Protein AF-I3NN27-F1 (afdb_monomer_lite)

Foldseek 3Di:
DDDDPPPVLVVLVVLLVVLVVVCVVCPDLVVQPPAADPDPPQAADPDPDRQTRSNVNVLSVVVNVCSVVVDDPPVCVVPDDDPDPPPPPPDSHDPPSVVSSVVSVVVVVVD

Structure (mmCIF, N/CA/C/O backbone):
data_AF-I3NN27-F1
#
_entry.id   AF-I3NN27-F1
#
loop_
_atom_site.group_PDB
_atom_site.id
_atom_site.type_symbol
_atom_site.label_atom_i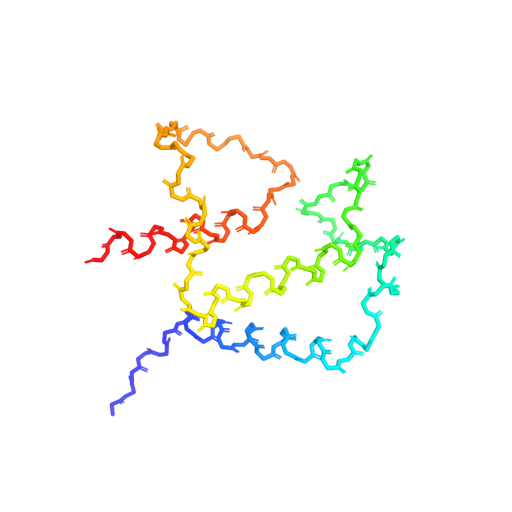d
_atom_site.label_alt_id
_atom_site.label_comp_id
_atom_site.label_asym_id
_atom_site.label_entity_id
_atom_site.label_seq_id
_atom_site.pdbx_PDB_ins_code
_atom_site.Cartn_x
_atom_site.Cartn_y
_atom_site.Cartn_z
_atom_site.occupancy
_atom_site.B_iso_or_equiv
_atom_site.auth_seq_id
_atom_site.auth_comp_id
_atom_site.auth_asym_id
_atom_site.auth_atom_id
_atom_site.pdbx_PDB_model_num
ATOM 1 N N . MET A 1 1 ? -33.319 -8.312 16.096 1.00 35.44 1 MET A N 1
ATOM 2 C CA . MET A 1 1 ? -33.023 -6.893 15.812 1.00 35.44 1 MET A CA 1
ATOM 3 C C . MET A 1 1 ? -31.839 -6.860 14.858 1.00 35.44 1 MET A C 1
ATOM 5 O O . MET A 1 1 ? -30.758 -7.265 15.255 1.00 35.44 1 MET A O 1
ATOM 9 N N . GLN A 1 2 ? -32.051 -6.539 13.579 1.00 47.50 2 GLN A N 1
ATOM 10 C CA . GLN A 1 2 ? -30.952 -6.433 12.612 1.00 47.50 2 GLN A CA 1
ATOM 11 C C . GLN A 1 2 ? -30.399 -5.011 12.709 1.00 47.50 2 GLN A C 1
ATOM 13 O O . GLN A 1 2 ? -31.090 -4.066 12.338 1.00 47.50 2 GLN A O 1
ATOM 18 N N . HIS A 1 3 ? -29.191 -4.846 13.248 1.00 47.12 3 HIS A N 1
ATOM 19 C CA . HIS A 1 3 ? -28.491 -3.571 13.136 1.00 47.12 3 HIS A CA 1
ATOM 20 C C . HIS A 1 3 ? -28.315 -3.254 11.641 1.00 47.12 3 HIS A C 1
ATOM 22 O O . HIS A 1 3 ? -27.899 -4.147 10.892 1.00 47.12 3 HIS A O 1
ATOM 28 N N . PRO A 1 4 ? -28.640 -2.035 11.169 1.00 51.69 4 PRO A N 1
ATOM 29 C CA . PRO A 1 4 ? -28.320 -1.642 9.806 1.00 51.69 4 PRO A CA 1
ATOM 30 C C . PRO A 1 4 ? -26.814 -1.815 9.631 1.00 51.69 4 PRO A C 1
ATOM 32 O O . PRO A 1 4 ? -26.021 -1.236 10.371 1.00 51.69 4 PRO A O 1
ATOM 35 N N . LYS A 1 5 ? -26.423 -2.689 8.700 1.00 62.19 5 LYS A N 1
ATOM 36 C CA . LYS A 1 5 ? -25.018 -2.961 8.396 1.00 62.19 5 LYS A CA 1
ATOM 37 C C . LYS A 1 5 ? -24.355 -1.625 8.074 1.00 62.19 5 LYS A C 1
ATOM 39 O O . LYS A 1 5 ? -24.688 -1.012 7.060 1.00 62.19 5 LYS A O 1
ATOM 44 N N . ASN A 1 6 ? -23.459 -1.166 8.948 1.00 79.25 6 ASN A N 1
ATOM 45 C CA . ASN A 1 6 ? -22.659 0.026 8.706 1.00 79.25 6 ASN A CA 1
ATOM 46 C C . ASN A 1 6 ? -21.910 -0.192 7.377 1.00 79.25 6 ASN A C 1
ATOM 48 O O . ASN A 1 6 ? -21.073 -1.093 7.260 1.00 79.25 6 ASN A O 1
ATOM 52 N N . ARG A 1 7 ? -22.302 0.565 6.342 1.00 85.44 7 ARG A N 1
ATOM 53 C CA . ARG A 1 7 ? -21.803 0.387 4.971 1.00 85.44 7 ARG A CA 1
ATOM 54 C C . ARG A 1 7 ? -20.307 0.655 4.893 1.00 85.44 7 ARG A C 1
ATOM 56 O O . ARG A 1 7 ? -19.611 -0.109 4.231 1.00 85.44 7 ARG A O 1
ATOM 63 N N . LEU A 1 8 ? -19.829 1.667 5.619 1.00 85.62 8 LEU A N 1
ATOM 64 C CA . LEU A 1 8 ? -18.410 1.990 5.717 1.00 85.62 8 LEU A CA 1
ATOM 65 C C . LEU A 1 8 ? -17.647 0.851 6.397 1.00 85.62 8 LEU A C 1
ATOM 67 O O . LEU A 1 8 ? -16.708 0.329 5.813 1.00 85.62 8 LEU A O 1
ATOM 71 N N . ALA A 1 9 ? -18.115 0.374 7.555 1.00 84.31 9 ALA A N 1
ATOM 72 C CA . ALA A 1 9 ? -17.473 -0.748 8.249 1.00 84.31 9 ALA A CA 1
ATOM 73 C C . ALA A 1 9 ? -17.426 -2.022 7.384 1.00 84.31 9 ALA A C 1
ATOM 75 O O . ALA A 1 9 ? -16.435 -2.746 7.369 1.00 84.31 9 ALA A O 1
ATOM 76 N N . THR A 1 10 ? -18.485 -2.277 6.608 1.00 89.75 10 THR A N 1
ATOM 77 C CA . THR A 1 10 ? -18.523 -3.402 5.661 1.00 89.75 10 THR A CA 1
ATOM 78 C C . THR A 1 10 ? -17.529 -3.210 4.512 1.00 89.75 10 THR A C 1
ATOM 80 O O . THR A 1 10 ? -16.905 -4.176 4.079 1.00 89.75 10 THR A O 1
ATOM 83 N N . ALA A 1 11 ? -17.385 -1.986 3.999 1.00 90.38 11 ALA A N 1
ATOM 84 C CA . ALA A 1 11 ? -16.419 -1.664 2.954 1.00 90.38 11 ALA A CA 1
ATOM 85 C C . ALA A 1 11 ? -14.976 -1.784 3.466 1.00 90.38 11 ALA A C 1
ATOM 87 O O . ALA A 1 11 ? -14.167 -2.429 2.807 1.00 90.38 11 ALA A O 1
ATOM 88 N N . MET A 1 12 ? -14.684 -1.272 4.666 1.00 89.69 12 MET A N 1
ATOM 89 C CA . MET A 1 12 ? -13.376 -1.391 5.321 1.00 89.69 12 MET A CA 1
ATOM 90 C C . MET A 1 12 ? -13.001 -2.856 5.565 1.00 89.69 12 MET A C 1
ATOM 92 O O . MET A 1 12 ? -11.905 -3.272 5.213 1.00 89.69 12 MET A O 1
ATOM 96 N N . ALA A 1 13 ? -13.933 -3.682 6.052 1.00 90.12 13 ALA A N 1
ATOM 97 C CA . ALA A 1 13 ? -13.681 -5.114 6.227 1.00 90.12 13 ALA A CA 1
ATOM 98 C C . ALA A 1 13 ? -13.355 -5.819 4.898 1.00 90.12 13 ALA A C 1
ATOM 100 O O . ALA A 1 13 ? -12.433 -6.630 4.825 1.00 90.12 13 ALA A O 1
ATOM 101 N N . LYS A 1 14 ? -14.088 -5.499 3.824 1.00 92.75 14 LYS A N 1
ATOM 102 C CA . LYS A 1 14 ? -13.793 -6.030 2.483 1.00 92.75 14 LYS A CA 1
ATOM 103 C C . LYS A 1 14 ? -12.438 -5.555 1.963 1.00 92.75 14 LYS A C 1
ATOM 105 O O . LYS A 1 14 ? -11.727 -6.348 1.356 1.00 92.75 14 LYS A O 1
ATOM 110 N N . TYR A 1 15 ? -12.095 -4.293 2.210 1.00 93.44 15 TYR A N 1
ATOM 111 C CA . TYR A 1 15 ? -10.807 -3.715 1.847 1.00 93.44 15 TYR A CA 1
ATOM 112 C C . TYR A 1 15 ? -9.650 -4.452 2.531 1.00 93.44 15 TYR A C 1
ATOM 114 O O . TYR A 1 15 ? -8.706 -4.861 1.857 1.00 93.44 15 TYR A O 1
ATOM 122 N N . THR A 1 16 ? -9.757 -4.713 3.837 1.00 92.88 16 THR A N 1
ATOM 123 C CA . THR A 1 16 ? -8.770 -5.499 4.591 1.00 92.88 16 THR A CA 1
ATOM 124 C C . THR A 1 16 ? -8.582 -6.893 3.999 1.00 92.88 16 THR A C 1
ATOM 126 O O . THR A 1 16 ? -7.454 -7.310 3.760 1.00 92.88 16 THR A O 1
ATOM 129 N N . VAL A 1 17 ? -9.671 -7.606 3.686 1.00 95.56 17 VAL A N 1
ATOM 130 C CA . VAL A 1 17 ? -9.564 -8.941 3.072 1.00 95.56 17 VAL A CA 1
ATOM 131 C C . VAL A 1 17 ? -8.912 -8.871 1.688 1.00 95.56 17 VAL A C 1
ATOM 133 O O . VAL A 1 17 ? -8.061 -9.696 1.367 1.00 95.56 17 VAL A O 1
ATOM 136 N N . ALA A 1 18 ? -9.281 -7.892 0.860 1.00 96.19 18 ALA A N 1
ATOM 137 C CA . ALA A 1 18 ? -8.721 -7.745 -0.482 1.00 96.19 18 ALA A CA 1
ATOM 138 C C . ALA A 1 18 ? -7.214 -7.439 -0.453 1.00 96.19 18 ALA A C 1
ATOM 140 O O . ALA A 1 18 ? -6.446 -8.056 -1.189 1.00 96.19 18 ALA A O 1
ATOM 141 N N . THR A 1 19 ? -6.785 -6.535 0.427 1.00 94.50 19 THR A N 1
ATOM 142 C CA . THR A 1 19 ? -5.370 -6.170 0.594 1.00 94.50 19 THR A CA 1
ATOM 143 C C . THR A 1 19 ? -4.551 -7.290 1.232 1.00 94.50 19 THR A C 1
ATOM 145 O O . THR A 1 19 ? -3.432 -7.551 0.799 1.00 94.50 19 THR A O 1
ATOM 148 N N . GLN A 1 20 ? -5.122 -8.042 2.175 1.00 94.25 20 GLN A N 1
ATOM 149 C CA . GLN A 1 20 ? -4.486 -9.246 2.710 1.00 94.25 20 GLN A CA 1
ATOM 150 C C . GLN A 1 20 ? -4.310 -10.331 1.634 1.00 94.25 20 GLN A C 1
ATOM 152 O O . GLN A 1 20 ? -3.244 -10.937 1.542 1.00 94.25 20 GLN A O 1
ATOM 157 N N . ASN A 1 21 ? -5.322 -10.558 0.790 1.00 96.31 21 ASN A N 1
ATOM 158 C CA . ASN A 1 21 ? -5.212 -11.490 -0.335 1.00 96.31 21 ASN A CA 1
ATOM 159 C C . ASN A 1 21 ? -4.137 -11.039 -1.332 1.00 96.31 21 ASN A C 1
ATOM 161 O O . ASN A 1 21 ? -3.363 -11.862 -1.813 1.00 96.31 21 ASN A O 1
ATOM 165 N N . MET A 1 22 ? -4.062 -9.736 -1.617 1.00 95.69 22 MET A N 1
ATOM 166 C CA . MET A 1 22 ? -3.012 -9.162 -2.459 1.00 95.69 22 MET A CA 1
ATOM 167 C C . MET A 1 22 ? -1.618 -9.482 -1.903 1.00 95.69 22 MET A C 1
ATOM 169 O O . MET A 1 22 ? -0.778 -9.973 -2.649 1.00 95.69 22 MET A O 1
ATOM 173 N N . GLU A 1 23 ? -1.375 -9.282 -0.605 1.00 93.56 23 GLU A N 1
ATOM 174 C CA . GLU A 1 23 ? -0.084 -9.597 0.033 1.00 93.56 23 GLU A CA 1
ATOM 175 C C . GLU A 1 23 ? 0.273 -11.091 -0.022 1.00 93.56 23 GLU A C 1
ATOM 177 O O . GLU A 1 23 ? 1.446 -11.439 -0.124 1.00 93.56 23 GLU A O 1
ATOM 182 N N . GLN A 1 24 ? -0.722 -11.982 0.022 1.00 95.06 24 GLN A N 1
ATOM 183 C CA . GLN A 1 24 ? -0.497 -13.426 -0.107 1.00 95.06 24 GLN A CA 1
ATOM 184 C C . GLN A 1 24 ? -0.168 -13.856 -1.541 1.00 95.06 24 GLN A C 1
ATOM 186 O O . GLN A 1 24 ? 0.546 -14.837 -1.739 1.00 95.06 24 GLN A O 1
ATOM 191 N N . VAL A 1 25 ? -0.705 -13.154 -2.539 1.00 96.50 25 VAL A N 1
ATOM 192 C CA . VAL A 1 25 ? -0.473 -13.456 -3.959 1.00 96.50 25 VAL A CA 1
ATOM 193 C C . VAL A 1 25 ? 0.826 -12.812 -4.454 1.00 96.50 25 VAL A C 1
ATOM 195 O O . VAL A 1 25 ? 1.580 -13.429 -5.209 1.00 96.50 25 VAL A O 1
ATOM 198 N N . VAL A 1 26 ? 1.125 -11.587 -4.014 1.00 95.62 26 VAL A N 1
ATOM 199 C CA . VAL A 1 26 ? 2.328 -10.835 -4.395 1.00 95.62 26 VAL A CA 1
ATOM 200 C C . VAL A 1 26 ? 3.507 -11.255 -3.513 1.00 95.62 26 VAL A C 1
ATOM 202 O O . VAL A 1 26 ? 3.899 -10.574 -2.569 1.00 95.62 26 VAL A O 1
ATOM 205 N N . MET A 1 27 ? 4.115 -12.389 -3.860 1.00 94.62 27 MET A N 1
ATOM 206 C CA . MET A 1 27 ? 5.260 -12.948 -3.124 1.00 94.62 27 MET A CA 1
ATOM 207 C C . MET A 1 27 ? 6.543 -12.113 -3.255 1.00 94.62 27 MET A C 1
ATOM 209 O O . MET A 1 27 ? 7.399 -12.143 -2.373 1.00 94.62 27 MET A O 1
ATOM 213 N N . PHE A 1 28 ? 6.684 -11.366 -4.353 1.00 96.38 28 PHE A N 1
ATOM 214 C CA . PHE A 1 28 ? 7.853 -10.533 -4.638 1.00 96.38 28 PHE A CA 1
ATOM 215 C C . PHE A 1 28 ? 7.405 -9.144 -5.110 1.00 96.38 28 PHE A C 1
ATOM 217 O O . PHE A 1 28 ? 7.336 -8.903 -6.315 1.00 96.38 28 PHE A O 1
ATOM 224 N N . PRO A 1 29 ? 7.111 -8.210 -4.184 1.00 94.00 29 PRO A N 1
ATOM 225 C CA . PRO A 1 29 ? 6.613 -6.877 -4.531 1.00 94.00 29 PRO A CA 1
ATOM 226 C C . PRO A 1 29 ? 7.539 -6.097 -5.467 1.00 94.00 29 PRO A C 1
ATOM 228 O O . PRO A 1 29 ? 7.072 -5.314 -6.281 1.00 94.00 29 PRO A O 1
ATOM 231 N N . SER A 1 30 ? 8.850 -6.352 -5.415 1.00 94.88 30 SER A N 1
ATOM 232 C CA . SER A 1 30 ? 9.829 -5.724 -6.309 1.00 94.88 30 SER A CA 1
ATOM 233 C C . SER A 1 30 ? 9.589 -6.007 -7.794 1.00 94.88 30 SER A C 1
ATOM 235 O O . SER A 1 30 ? 10.101 -5.263 -8.620 1.00 94.88 30 SER A O 1
ATOM 237 N N . LEU A 1 31 ? 8.839 -7.060 -8.139 1.00 95.19 31 LEU A N 1
ATOM 238 C CA . LEU A 1 31 ? 8.464 -7.367 -9.524 1.00 95.19 31 LEU A CA 1
ATOM 239 C C . LEU A 1 31 ? 7.388 -6.428 -10.082 1.00 95.19 31 LEU A C 1
ATOM 241 O O . LEU A 1 31 ? 7.112 -6.477 -11.273 1.00 95.19 31 LEU A O 1
ATOM 245 N N . LEU A 1 32 ? 6.764 -5.614 -9.229 1.00 93.38 32 LEU A N 1
ATOM 246 C CA . LEU A 1 32 ? 5.753 -4.636 -9.626 1.00 93.38 32 LEU A CA 1
ATOM 247 C C . LEU A 1 32 ? 6.364 -3.273 -9.991 1.00 93.38 32 LEU A C 1
ATOM 249 O O . LEU A 1 32 ? 5.636 -2.388 -10.432 1.00 93.38 32 LEU A O 1
ATOM 253 N N . ARG A 1 33 ? 7.678 -3.094 -9.794 1.00 92.25 33 ARG A N 1
ATOM 254 C CA . ARG A 1 33 ? 8.372 -1.863 -10.183 1.00 92.25 33 ARG A CA 1
ATOM 255 C C . ARG A 1 33 ? 8.378 -1.710 -11.692 1.00 92.25 33 ARG A C 1
ATOM 257 O O . ARG A 1 33 ? 8.485 -2.710 -12.401 1.00 92.25 33 ARG A O 1
ATOM 264 N N . ASP A 1 34 ? 8.271 -0.470 -12.153 1.00 88.31 34 ASP A N 1
ATOM 265 C CA . ASP A 1 34 ? 8.244 -0.117 -13.578 1.00 88.31 34 ASP A CA 1
ATOM 266 C C . 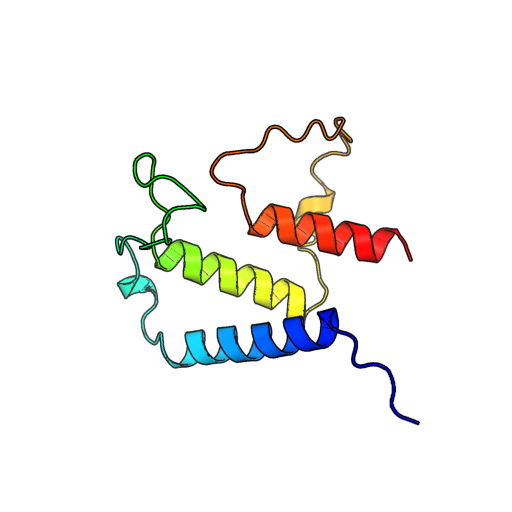ASP A 1 34 ? 7.085 -0.773 -14.369 1.00 88.31 34 ASP A C 1
ATOM 268 O O . ASP A 1 34 ? 7.071 -0.754 -15.603 1.00 88.31 34 ASP A O 1
ATOM 272 N N . VAL A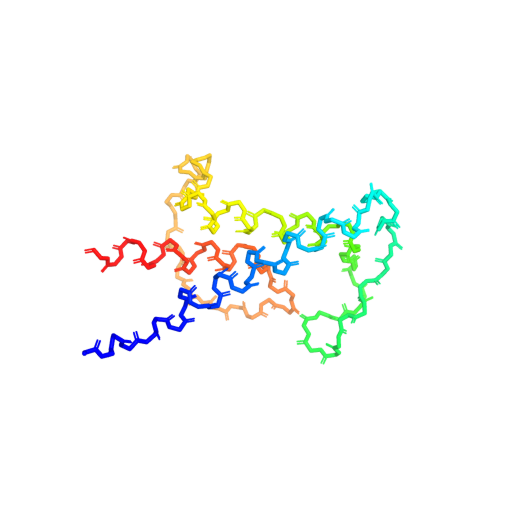 1 35 ? 6.097 -1.367 -13.682 1.00 87.81 35 VAL A N 1
ATOM 273 C CA . VAL A 1 35 ? 4.882 -1.905 -14.304 1.00 87.81 35 VAL A CA 1
ATOM 274 C C . VAL A 1 35 ? 3.861 -0.772 -14.397 1.00 87.81 35 VAL A C 1
ATOM 276 O O . VAL A 1 35 ? 3.427 -0.278 -13.352 1.00 87.81 35 VAL A O 1
ATOM 279 N N . PRO A 1 36 ? 3.451 -0.362 -15.610 1.00 83.44 36 PRO A N 1
ATOM 280 C CA . PRO A 1 36 ? 2.497 0.723 -15.770 1.00 83.44 36 PRO A CA 1
ATOM 281 C C . PRO A 1 36 ? 1.133 0.301 -15.231 1.00 83.44 36 PRO A C 1
ATOM 283 O O . PRO A 1 36 ? 0.650 -0.799 -15.516 1.00 83.44 36 PRO A O 1
ATOM 286 N N . VAL A 1 37 ? 0.488 1.182 -14.472 1.00 75.25 37 VAL A N 1
ATOM 287 C CA . VAL A 1 37 ? -0.881 0.937 -14.029 1.00 75.25 37 VAL A CA 1
ATOM 288 C C . VAL A 1 37 ? -1.845 1.368 -15.128 1.00 75.25 37 VAL A C 1
ATOM 290 O O . VAL A 1 37 ? -1.963 2.546 -15.462 1.00 75.25 37 VAL A O 1
ATOM 293 N N . GLU A 1 38 ? -2.554 0.395 -15.695 1.00 69.25 38 GLU A N 1
ATOM 294 C CA . GLU A 1 38 ? -3.624 0.624 -16.666 1.00 69.25 38 GLU A CA 1
ATOM 295 C C . GLU A 1 38 ? -4.882 1.143 -15.948 1.00 69.25 38 GLU A C 1
ATOM 297 O O . GLU A 1 38 ? -5.887 0.442 -15.811 1.00 69.25 38 GLU A O 1
ATOM 302 N N . TRP A 1 39 ? -4.839 2.372 -15.430 1.00 60.66 39 TRP A N 1
ATOM 303 C CA . TRP A 1 39 ? -6.045 3.014 -14.915 1.00 60.66 39 TRP A CA 1
ATOM 304 C C . TRP A 1 39 ? -7.004 3.250 -16.086 1.00 60.66 39 TRP A C 1
ATOM 306 O O . TRP A 1 39 ? -6.664 3.911 -17.069 1.00 60.66 39 TRP A O 1
ATOM 316 N N . GLN A 1 40 ? -8.217 2.693 -16.004 1.00 50.22 40 GLN A N 1
ATOM 317 C CA . GLN A 1 40 ? -9.273 2.982 -16.976 1.00 50.22 40 GLN A CA 1
ATOM 318 C C . GLN A 1 40 ? -9.455 4.504 -17.075 1.00 50.22 40 GLN A C 1
ATOM 320 O O . GLN A 1 40 ? -9.556 5.172 -16.046 1.00 50.22 40 GLN A O 1
ATOM 325 N N . GLN A 1 41 ? -9.462 5.027 -18.311 1.00 46.09 41 GLN A N 1
ATOM 326 C CA . GLN A 1 41 ? -9.598 6.452 -18.649 1.00 46.09 41 GLN A CA 1
ATOM 327 C C . GLN A 1 41 ? -10.557 7.169 -17.690 1.00 46.09 41 GLN A C 1
ATOM 329 O O . GLN A 1 41 ? -11.767 6.953 -17.751 1.00 46.09 41 GLN A O 1
ATOM 334 N N . GLY A 1 42 ? -10.018 8.008 -16.804 1.00 50.88 42 GLY A N 1
ATOM 335 C CA . GLY A 1 42 ? -10.838 8.817 -15.902 1.00 50.88 42 GLY A CA 1
ATOM 336 C C . GLY A 1 42 ? -10.225 9.182 -14.553 1.00 50.88 42 GLY A C 1
ATOM 337 O O . GLY A 1 42 ? -10.829 10.002 -13.871 1.00 50.88 42 GLY A O 1
ATOM 338 N N . ILE A 1 43 ? -9.081 8.605 -14.157 1.00 54.41 43 ILE A N 1
ATOM 339 C CA . ILE A 1 43 ? -8.459 8.913 -12.852 1.00 54.41 43 ILE A CA 1
ATOM 340 C C . ILE A 1 43 ? -7.146 9.690 -12.995 1.00 54.41 43 ILE A C 1
ATOM 342 O O . ILE A 1 43 ? -6.990 10.654 -12.264 1.00 54.41 43 ILE A O 1
ATOM 346 N N . CYS A 1 44 ? -6.261 9.344 -13.941 1.00 50.75 44 CYS A N 1
ATOM 347 C CA . CYS A 1 44 ? -5.059 10.126 -14.270 1.00 50.75 44 CYS A CA 1
ATOM 348 C C . CYS A 1 44 ? -4.670 9.869 -15.741 1.00 50.75 44 CYS A C 1
ATOM 350 O O . CYS A 1 44 ? -4.710 8.725 -16.202 1.00 50.75 44 CYS A O 1
ATOM 352 N N . SER A 1 45 ? -4.328 10.914 -16.500 1.00 46.72 45 SER A N 1
ATOM 353 C CA . SER A 1 45 ? -3.824 10.779 -17.876 1.00 46.72 45 SER A CA 1
ATOM 354 C C . SER A 1 45 ? -2.364 10.315 -17.855 1.00 46.72 45 SER A C 1
ATOM 356 O O . SER A 1 45 ? -1.562 10.825 -17.082 1.00 46.72 45 SER A O 1
ATOM 358 N N . ALA A 1 46 ? -2.020 9.346 -18.703 1.00 51.38 46 ALA A N 1
ATOM 359 C CA . ALA A 1 46 ? -0.776 8.568 -18.673 1.00 51.38 46 ALA A CA 1
ATOM 360 C C . ALA A 1 46 ? 0.520 9.314 -19.089 1.00 51.38 46 ALA A C 1
ATOM 362 O O . ALA A 1 46 ? 1.443 8.667 -19.578 1.00 51.38 46 ALA A O 1
ATOM 363 N N . ASP A 1 47 ? 0.595 10.641 -18.946 1.00 52.12 47 ASP A N 1
ATOM 364 C CA . ASP A 1 47 ? 1.672 11.455 -19.545 1.00 52.12 47 ASP A CA 1
ATOM 365 C C . ASP A 1 47 ? 2.674 12.057 -18.541 1.00 52.12 47 ASP A C 1
ATOM 367 O O . ASP A 1 47 ? 3.742 12.496 -18.952 1.00 52.12 47 ASP A O 1
ATOM 371 N N . ASP A 1 48 ? 2.410 12.020 -17.230 1.00 46.41 48 ASP A N 1
ATOM 372 C CA . ASP A 1 48 ? 3.341 12.566 -16.230 1.00 46.41 48 ASP A CA 1
ATOM 373 C C . ASP A 1 48 ? 3.561 11.564 -15.089 1.00 46.41 48 ASP A C 1
ATOM 375 O O . ASP A 1 48 ? 2.726 11.410 -14.203 1.00 46.41 48 ASP A O 1
ATOM 379 N N . GLY A 1 49 ? 4.655 10.798 -15.160 1.00 53.78 49 GLY A N 1
ATOM 380 C CA . GLY A 1 49 ? 5.133 9.965 -14.049 1.00 53.78 49 GLY A CA 1
ATOM 381 C C . GLY A 1 49 ? 4.135 8.927 -13.526 1.00 53.78 49 GLY A C 1
ATOM 382 O O . GLY A 1 49 ? 3.888 8.884 -12.326 1.00 53.78 49 GLY A O 1
ATOM 383 N N . ALA A 1 50 ? 3.554 8.110 -14.416 1.00 60.91 50 ALA A N 1
ATOM 384 C CA . ALA A 1 50 ? 2.588 7.072 -14.053 1.00 60.91 50 ALA A CA 1
ATOM 385 C C . ALA A 1 50 ? 3.097 6.234 -12.871 1.00 60.91 50 ALA A C 1
ATOM 387 O O . ALA A 1 50 ? 4.069 5.491 -13.022 1.00 60.91 50 ALA A O 1
ATOM 388 N N . GLN A 1 51 ? 2.423 6.378 -11.724 1.00 71.69 51 GLN A N 1
ATOM 389 C CA . GLN A 1 51 ? 2.670 5.596 -10.519 1.00 71.69 51 GLN A CA 1
ATOM 390 C C . GLN A 1 51 ? 2.829 4.127 -10.914 1.00 71.69 51 GLN A C 1
ATOM 392 O O . GLN A 1 51 ? 1.941 3.573 -11.575 1.00 71.69 51 GLN A O 1
ATOM 397 N N . ASP A 1 52 ? 3.955 3.511 -10.563 1.00 86.81 52 ASP A N 1
ATOM 398 C CA . ASP A 1 52 ? 4.153 2.106 -10.898 1.00 86.81 52 ASP A CA 1
ATOM 399 C C . ASP A 1 52 ? 3.278 1.214 -10.001 1.00 86.81 52 ASP A C 1
ATOM 401 O O . ASP A 1 52 ? 2.772 1.608 -8.942 1.00 86.81 52 ASP A O 1
ATOM 405 N N . LEU A 1 53 ? 3.051 -0.026 -10.428 1.00 90.44 53 LEU A N 1
ATOM 406 C CA . LEU A 1 53 ? 2.196 -0.941 -9.675 1.00 90.44 53 LEU A CA 1
ATOM 407 C C . LEU A 1 53 ? 2.755 -1.241 -8.269 1.00 90.44 53 LEU A C 1
ATOM 409 O O . LEU A 1 53 ? 1.994 -1.613 -7.371 1.00 90.44 53 LEU A O 1
ATOM 413 N N . TYR A 1 54 ? 4.064 -1.070 -8.053 1.00 92.94 54 TYR A N 1
ATOM 414 C CA . TYR A 1 54 ? 4.688 -1.194 -6.739 1.00 92.94 54 TYR A CA 1
ATOM 415 C C . TYR A 1 54 ? 4.301 -0.034 -5.811 1.00 92.94 54 TYR A C 1
ATOM 417 O O . TYR A 1 54 ? 3.963 -0.270 -4.650 1.00 92.94 54 TYR A O 1
ATOM 425 N N . GLU A 1 55 ? 4.291 1.197 -6.302 1.00 90.50 55 GLU A N 1
ATOM 426 C CA . GLU A 1 55 ? 3.846 2.376 -5.565 1.00 90.50 55 GLU A CA 1
ATOM 427 C C . GLU A 1 55 ? 2.356 2.279 -5.212 1.00 90.50 55 GLU A C 1
ATOM 429 O O . GLU A 1 55 ? 1.991 2.476 -4.049 1.00 90.50 55 GLU A O 1
ATOM 434 N N . SER A 1 56 ? 1.498 1.850 -6.148 1.00 89.62 56 SER A N 1
ATOM 435 C CA . SER A 1 56 ? 0.084 1.586 -5.840 1.00 89.62 56 SER A CA 1
ATOM 436 C C . SER A 1 56 ? -0.086 0.462 -4.807 1.00 89.62 56 SER A C 1
ATOM 438 O O . SER A 1 56 ? -0.917 0.564 -3.901 1.00 89.62 56 SER A O 1
ATOM 440 N N . TYR A 1 57 ? 0.716 -0.606 -4.890 1.00 92.81 57 TYR A N 1
ATOM 441 C CA . TYR A 1 57 ? 0.735 -1.681 -3.891 1.00 92.81 57 TYR A CA 1
ATOM 442 C C . TYR A 1 57 ? 1.104 -1.154 -2.497 1.00 92.81 57 TYR A C 1
ATOM 444 O O . TYR A 1 57 ? 0.459 -1.507 -1.506 1.00 92.81 57 TYR A O 1
ATOM 452 N N . MET A 1 58 ? 2.112 -0.284 -2.408 1.00 92.69 58 MET A N 1
ATOM 453 C CA . MET A 1 58 ? 2.537 0.331 -1.150 1.00 92.69 58 MET A CA 1
ATOM 454 C C . MET A 1 58 ? 1.467 1.261 -0.568 1.00 92.69 58 MET A C 1
ATOM 456 O O . MET A 1 58 ? 1.184 1.166 0.628 1.00 92.69 58 MET A O 1
ATOM 460 N N . MET A 1 59 ? 0.813 2.071 -1.402 1.00 91.38 59 MET A N 1
ATOM 461 C CA . MET A 1 59 ? -0.308 2.928 -1.001 1.00 91.38 59 MET A CA 1
ATOM 462 C C . MET A 1 59 ? -1.456 2.107 -0.392 1.00 91.38 59 MET A C 1
ATOM 464 O O . MET A 1 59 ? -1.931 2.390 0.710 1.00 91.38 59 MET A O 1
ATOM 468 N N . LEU A 1 60 ? -1.867 1.023 -1.061 1.00 92.62 60 LEU A N 1
ATOM 469 C CA . LEU A 1 60 ? -2.927 0.142 -0.559 1.00 92.62 60 LEU A CA 1
ATOM 470 C C . LEU A 1 60 ? -2.568 -0.469 0.807 1.00 92.62 60 LEU A C 1
ATOM 472 O O . LEU A 1 60 ? -3.419 -0.588 1.698 1.00 92.62 60 LEU A O 1
ATOM 476 N N . LYS A 1 61 ? -1.297 -0.826 1.007 1.00 92.62 61 LYS A N 1
ATOM 477 C CA . LYS A 1 61 ? -0.808 -1.316 2.301 1.00 92.62 61 LYS A CA 1
ATOM 478 C C . LYS A 1 61 ? -0.813 -0.240 3.382 1.00 92.62 61 LYS A C 1
ATOM 480 O O . LYS A 1 61 ? -1.194 -0.543 4.512 1.00 92.62 61 LYS A O 1
ATOM 485 N N . SER A 1 62 ? -0.431 0.990 3.046 1.00 90.50 62 SER A N 1
ATOM 486 C CA . SER A 1 62 ? -0.474 2.122 3.977 1.00 90.50 62 SER A CA 1
ATOM 487 C C . SER A 1 62 ? -1.904 2.374 4.468 1.00 90.50 62 SER A C 1
ATOM 489 O O . SER A 1 62 ? -2.176 2.342 5.669 1.00 90.50 62 SER A O 1
ATOM 491 N N . ILE A 1 63 ? -2.864 2.450 3.541 1.00 88.94 63 ILE A N 1
ATOM 492 C CA . ILE A 1 63 ? -4.290 2.607 3.865 1.00 88.94 63 ILE A CA 1
ATOM 493 C C . ILE A 1 63 ? -4.792 1.446 4.736 1.00 88.94 63 ILE A C 1
ATOM 495 O O . ILE A 1 63 ? -5.524 1.670 5.702 1.00 88.94 63 ILE A O 1
ATOM 499 N N . ARG A 1 64 ? -4.390 0.198 4.445 1.00 90.25 64 ARG A N 1
ATOM 500 C CA . ARG A 1 64 ? -4.765 -0.976 5.258 1.00 90.25 64 ARG A CA 1
ATOM 501 C C . ARG A 1 64 ? -4.270 -0.831 6.695 1.00 90.25 64 ARG A C 1
ATOM 503 O O . ARG A 1 64 ? -5.036 -1.105 7.616 1.00 90.25 64 ARG A O 1
ATOM 510 N N . MET A 1 65 ? -3.038 -0.364 6.887 1.00 86.12 65 MET A N 1
ATOM 511 C CA . MET A 1 65 ? -2.486 -0.114 8.218 1.00 86.12 65 MET A CA 1
ATOM 512 C C . MET A 1 65 ? -3.349 0.892 8.993 1.00 86.12 65 MET A C 1
ATOM 514 O O . MET A 1 65 ? -3.693 0.637 10.148 1.00 86.12 65 MET A O 1
ATOM 518 N N . THR A 1 66 ? -3.783 1.986 8.357 1.00 83.88 66 THR A N 1
ATOM 519 C CA . THR A 1 66 ? -4.695 2.967 8.973 1.00 83.88 66 THR A CA 1
ATOM 520 C C . THR A 1 66 ? -6.074 2.368 9.284 1.00 83.88 66 THR A C 1
ATOM 522 O O . THR A 1 66 ? -6.629 2.631 10.348 1.00 83.88 66 THR A O 1
ATOM 525 N N . VAL A 1 67 ? -6.627 1.535 8.392 1.00 82.81 67 VAL A N 1
ATOM 526 C CA . VAL A 1 67 ? -7.908 0.825 8.595 1.00 82.81 67 VAL A CA 1
ATOM 527 C C . VAL A 1 67 ? -7.851 -0.119 9.802 1.00 82.81 67 VAL A C 1
ATOM 529 O O . VAL A 1 67 ? -8.788 -0.146 10.596 1.00 82.81 67 VAL A O 1
ATOM 532 N N . GLU A 1 68 ? -6.782 -0.908 9.931 1.00 80.12 68 GLU A N 1
ATOM 533 C CA . GLU A 1 68 ? -6.657 -1.946 10.965 1.00 80.12 68 GLU A CA 1
ATOM 534 C C . GLU A 1 68 ? -6.320 -1.378 12.340 1.00 80.12 68 GLU A C 1
ATOM 536 O O . GLU A 1 68 ? -6.850 -1.836 13.352 1.00 80.12 68 GLU A O 1
ATOM 541 N N . THR A 1 69 ? -5.432 -0.387 12.385 1.00 72.62 69 THR A N 1
ATOM 542 C CA . THR A 1 69 ? -4.980 0.193 13.652 1.00 72.62 69 THR A CA 1
ATOM 543 C C . THR A 1 69 ? -5.894 1.307 14.149 1.00 72.62 69 THR A C 1
ATOM 545 O O . THR A 1 69 ? -5.831 1.661 15.324 1.00 72.62 69 THR A O 1
ATOM 548 N N . GLY A 1 70 ? -6.708 1.900 13.265 1.00 66.06 70 GLY A N 1
ATOM 549 C CA . GLY A 1 70 ? -7.398 3.163 13.540 1.00 66.06 70 GLY A CA 1
ATOM 550 C C . GLY A 1 70 ? -6.435 4.322 13.831 1.00 66.06 70 GLY A C 1
ATOM 551 O O . GLY A 1 70 ? -6.878 5.412 14.186 1.00 66.06 70 GLY A O 1
ATOM 552 N N . ALA A 1 71 ? -5.124 4.091 13.707 1.00 58.56 71 ALA A N 1
ATOM 553 C CA . ALA A 1 71 ? -4.085 5.053 13.987 1.00 58.56 71 ALA A CA 1
ATOM 554 C C . ALA A 1 71 ? -3.767 5.784 12.687 1.00 58.56 71 ALA A C 1
ATOM 556 O O . ALA A 1 71 ? -3.218 5.230 11.733 1.00 58.56 71 ALA A O 1
ATOM 557 N N . ILE A 1 72 ? -4.133 7.057 12.657 1.00 58.03 72 ILE A N 1
ATOM 558 C CA . ILE A 1 72 ? -3.510 8.010 11.750 1.00 58.03 72 ILE A CA 1
ATOM 559 C C . ILE A 1 72 ? -2.038 8.098 12.186 1.00 58.03 72 ILE A C 1
ATOM 561 O O . ILE A 1 72 ? -1.804 8.254 13.391 1.00 58.03 72 ILE A O 1
ATOM 565 N N . PRO A 1 73 ? -1.053 7.956 11.277 1.00 53.91 73 PRO A N 1
ATOM 566 C CA . PRO A 1 73 ? 0.355 8.099 11.621 1.00 53.91 73 PRO A CA 1
ATOM 567 C C . PRO A 1 73 ? 0.557 9.388 12.408 1.00 53.91 73 PRO A C 1
ATOM 569 O O . PRO A 1 73 ? 0.229 10.476 11.935 1.00 53.91 73 PRO A O 1
ATOM 572 N N . LEU A 1 74 ? 1.025 9.242 13.648 1.00 47.97 74 LEU A N 1
ATOM 573 C CA . LEU A 1 74 ? 1.118 10.357 14.579 1.00 47.97 74 LEU A CA 1
ATOM 574 C C . LEU A 1 74 ? 2.025 11.445 14.010 1.00 47.97 74 LEU A C 1
ATOM 576 O O . LEU A 1 74 ? 1.697 12.591 14.227 1.00 47.97 74 LEU A O 1
ATOM 580 N N . ASP A 1 75 ? 3.050 11.114 13.216 1.00 46.28 75 ASP A N 1
ATOM 581 C CA . ASP A 1 75 ? 4.050 12.039 12.647 1.00 46.28 75 ASP A CA 1
ATOM 582 C C . ASP A 1 75 ? 3.488 13.234 11.850 1.00 46.28 75 ASP A C 1
ATOM 584 O O . ASP A 1 75 ? 4.181 14.237 11.685 1.00 46.28 75 ASP A O 1
ATOM 588 N N . ASP A 1 76 ? 2.220 13.192 11.444 1.00 49.03 76 ASP A N 1
ATOM 589 C CA . ASP A 1 76 ? 1.539 14.282 10.737 1.00 49.03 76 ASP A CA 1
ATOM 590 C C . ASP A 1 76 ? 1.049 15.414 11.670 1.00 49.03 76 ASP A C 1
ATOM 592 O O . ASP A 1 76 ? 0.703 16.506 11.225 1.00 49.03 76 ASP A O 1
ATOM 596 N N . TRP A 1 77 ? 1.031 15.193 12.991 1.00 46.25 77 TRP A N 1
ATOM 597 C CA . TRP A 1 77 ? 0.553 16.179 13.975 1.00 46.25 77 TRP A CA 1
ATOM 598 C C . TRP A 1 77 ? 1.489 17.379 14.179 1.00 46.25 77 TRP A C 1
ATOM 600 O O . TRP A 1 77 ? 1.075 18.400 14.729 1.00 46.25 77 TRP A O 1
ATOM 610 N N . ALA A 1 78 ? 2.755 17.262 13.770 1.00 41.31 78 ALA A N 1
ATOM 611 C CA . ALA A 1 78 ? 3.763 18.300 13.979 1.00 41.31 78 ALA A CA 1
ATOM 612 C C . ALA A 1 78 ? 3.892 19.266 12.786 1.00 41.31 78 ALA A C 1
ATOM 614 O O . ALA A 1 78 ? 4.571 20.290 12.897 1.00 41.31 78 ALA A O 1
ATOM 615 N N . ALA A 1 79 ? 3.231 18.986 11.658 1.00 45.81 79 ALA A N 1
ATOM 616 C CA . ALA A 1 79 ? 3.306 19.799 10.451 1.00 45.81 79 ALA A CA 1
ATOM 617 C C . ALA A 1 79 ? 1.996 20.568 10.208 1.00 45.81 79 ALA A C 1
ATOM 619 O O . ALA A 1 79 ? 1.187 20.219 9.362 1.00 45.81 79 ALA A O 1
ATOM 620 N N . LYS A 1 80 ? 1.866 21.679 10.942 1.00 42.31 80 LYS A N 1
ATOM 621 C CA . LYS A 1 80 ? 1.042 22.863 10.638 1.00 42.31 80 LYS A CA 1
ATOM 622 C C . LYS A 1 80 ? -0.473 22.672 10.458 1.00 42.31 80 LYS A C 1
ATOM 624 O O . LYS A 1 80 ? -0.985 22.383 9.384 1.00 42.31 80 LYS A O 1
ATOM 629 N N . GLU A 1 81 ? -1.175 23.129 11.491 1.00 48.41 81 GLU A N 1
ATOM 630 C CA . GLU A 1 81 ? -2.330 24.023 11.363 1.00 48.41 81 GLU A CA 1
ATOM 631 C C . GLU A 1 81 ? -2.096 25.087 10.270 1.00 48.41 81 GLU A C 1
ATOM 633 O O . GLU A 1 81 ? -1.451 26.113 10.492 1.00 48.41 81 GLU A O 1
ATOM 638 N N . GLU A 1 82 ? -2.628 24.853 9.078 1.00 40.56 82 GLU A N 1
ATOM 639 C CA . GLU A 1 82 ? -3.099 25.922 8.205 1.00 40.56 82 GLU A CA 1
ATOM 640 C C . GLU A 1 82 ? -4.348 25.393 7.499 1.00 40.56 82 GLU A C 1
ATOM 642 O O . GLU A 1 82 ? -4.273 24.738 6.461 1.00 40.56 82 GLU A O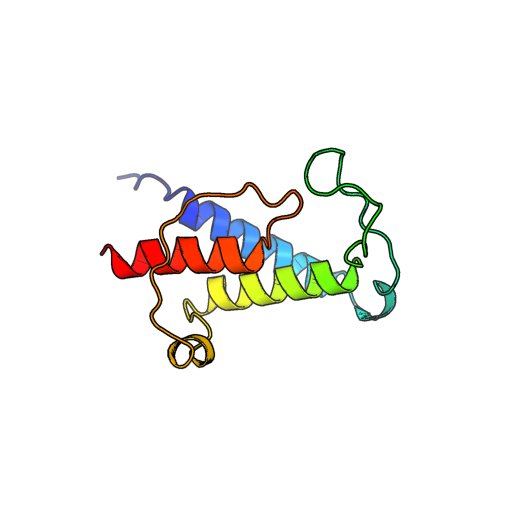 1
ATOM 647 N N . ILE A 1 83 ? -5.514 25.634 8.106 1.00 47.19 83 ILE A N 1
ATOM 648 C CA . ILE A 1 83 ? -6.809 25.482 7.440 1.00 47.19 83 ILE A CA 1
ATOM 649 C C . ILE A 1 83 ? -6.829 26.520 6.314 1.00 47.19 83 ILE A C 1
ATOM 651 O O . ILE A 1 83 ? -7.283 27.648 6.492 1.00 47.19 83 ILE A O 1
ATOM 655 N N . LYS A 1 84 ? -6.258 26.165 5.162 1.00 40.38 84 LYS A N 1
ATOM 656 C CA . LYS A 1 84 ? -6.488 26.889 3.920 1.00 40.38 84 LYS A CA 1
ATOM 657 C C . LYS A 1 84 ? -7.842 26.462 3.396 1.00 40.38 84 LYS A C 1
ATOM 659 O O . LYS A 1 84 ? -8.120 25.272 3.266 1.00 40.38 84 LYS A O 1
ATOM 664 N N . ASP A 1 85 ? -8.668 27.470 3.138 1.00 38.75 85 ASP A N 1
ATOM 665 C CA . ASP A 1 85 ? -9.939 27.377 2.441 1.00 38.75 85 ASP A CA 1
ATOM 666 C C . ASP A 1 85 ? -9.901 26.282 1.373 1.00 38.75 85 ASP A C 1
ATOM 668 O O . ASP A 1 85 ? -9.104 26.344 0.435 1.00 38.75 85 ASP A O 1
ATOM 672 N N . ILE A 1 86 ? -10.780 25.289 1.521 1.00 50.09 86 ILE A N 1
ATOM 673 C CA . ILE A 1 86 ? -11.020 24.231 0.539 1.00 50.09 86 ILE A CA 1
ATOM 674 C C . ILE A 1 86 ? -11.682 24.888 -0.682 1.00 50.09 86 ILE A C 1
ATOM 676 O O . ILE A 1 86 ? -12.886 24.800 -0.907 1.00 50.09 86 ILE A O 1
ATOM 680 N N . LYS A 1 87 ? -10.890 25.604 -1.479 1.00 41.22 87 LYS A N 1
ATOM 681 C CA . LYS A 1 87 ? -11.119 25.705 -2.912 1.00 41.22 87 LYS A CA 1
ATOM 682 C C . LYS A 1 87 ? -10.544 24.429 -3.490 1.00 41.22 87 LYS A C 1
ATOM 684 O O . LYS A 1 87 ? -9.337 24.301 -3.643 1.00 41.22 87 LYS A O 1
ATOM 689 N N . THR A 1 88 ? -11.423 23.469 -3.742 1.00 45.16 88 THR A N 1
ATOM 690 C CA . THR A 1 88 ? -11.112 22.249 -4.480 1.00 45.16 88 THR A CA 1
ATOM 691 C C . THR A 1 88 ? -10.731 22.647 -5.908 1.00 45.16 88 THR A C 1
ATOM 693 O O . THR A 1 88 ? -11.575 22.696 -6.800 1.00 45.16 88 THR A O 1
ATOM 696 N N . GLU A 1 89 ? -9.468 23.009 -6.119 1.00 44.72 89 GLU A N 1
ATOM 697 C CA . GLU A 1 89 ? -8.836 22.799 -7.414 1.00 44.72 89 GLU A CA 1
ATOM 698 C C . GLU A 1 89 ? -8.859 21.283 -7.613 1.00 44.72 89 GLU A C 1
ATOM 700 O O . GLU A 1 89 ? -8.329 20.529 -6.799 1.00 44.72 89 GLU A O 1
ATOM 705 N N . ILE A 1 90 ? -9.631 20.830 -8.599 1.00 47.22 90 ILE A N 1
ATOM 706 C CA . ILE A 1 90 ? -9.720 19.416 -8.948 1.00 47.22 90 ILE A CA 1
ATOM 707 C C . ILE A 1 90 ? -8.359 19.066 -9.540 1.00 47.22 90 ILE A C 1
ATOM 709 O O . ILE A 1 90 ? -8.104 19.337 -10.710 1.00 47.22 90 ILE A O 1
ATOM 713 N N . GLU A 1 91 ? -7.465 18.553 -8.702 1.00 52.59 91 GLU A N 1
ATOM 714 C CA . GLU A 1 91 ? -6.226 17.937 -9.149 1.00 52.59 91 GLU A CA 1
ATOM 715 C C . GLU A 1 91 ? -6.605 16.798 -10.103 1.00 52.59 91 GLU A C 1
ATOM 717 O O . GLU A 1 91 ? -7.426 15.944 -9.762 1.00 52.59 91 GLU A O 1
ATOM 722 N N . GLU A 1 92 ? -6.067 16.811 -11.326 1.00 55.94 92 GLU A N 1
ATOM 723 C CA . GLU A 1 92 ? -6.393 15.812 -12.358 1.00 55.94 92 GLU A CA 1
ATOM 724 C C . GLU A 1 92 ? -5.882 14.402 -12.000 1.00 55.94 92 GLU A C 1
ATOM 726 O O . GLU A 1 92 ? -6.190 13.448 -12.708 1.00 55.94 92 GLU A O 1
ATOM 731 N N . CYS A 1 93 ? -5.135 14.272 -10.897 1.00 54.81 93 CYS A N 1
ATOM 732 C CA . CYS A 1 93 ? -4.676 13.021 -10.307 1.00 54.81 93 CYS A CA 1
ATOM 733 C C . CYS A 1 93 ? -4.572 13.183 -8.774 1.00 54.81 93 CYS A C 1
ATOM 735 O O . CYS A 1 93 ? -3.485 13.427 -8.255 1.00 54.81 93 CYS A O 1
ATOM 737 N N . PRO A 1 94 ? -5.696 13.139 -8.035 1.00 64.69 94 PRO A N 1
ATOM 738 C CA . PRO A 1 94 ? -5.681 13.416 -6.604 1.00 64.69 94 PRO A CA 1
ATOM 739 C C . PRO A 1 94 ? -4.926 12.318 -5.847 1.00 64.69 94 PRO A C 1
ATOM 741 O O . PRO A 1 94 ? -5.145 11.129 -6.096 1.00 64.69 94 PRO A O 1
ATOM 744 N N . ASP A 1 95 ? -4.107 12.707 -4.867 1.00 80.62 95 ASP A N 1
ATOM 745 C CA . ASP A 1 95 ? -3.510 11.766 -3.915 1.00 80.62 95 ASP A CA 1
ATOM 746 C C . ASP A 1 95 ? -4.618 11.063 -3.107 1.00 80.62 95 ASP A C 1
ATOM 748 O O . ASP A 1 95 ? -5.202 11.600 -2.155 1.00 80.62 95 ASP A O 1
ATOM 752 N N . LEU A 1 96 ? -4.933 9.832 -3.518 1.00 82.62 96 LEU A N 1
ATOM 753 C CA . LEU A 1 96 ? -5.986 9.012 -2.928 1.00 82.62 96 LEU A CA 1
ATOM 754 C C . LEU A 1 96 ? -5.697 8.666 -1.463 1.00 82.62 96 LEU A C 1
ATOM 756 O O . LEU A 1 96 ? -6.641 8.497 -0.683 1.00 82.62 96 LEU A O 1
ATOM 760 N N . GLU A 1 97 ? -4.424 8.576 -1.074 1.00 82.31 97 GLU A N 1
ATOM 761 C CA . GLU A 1 97 ? -4.028 8.303 0.302 1.00 82.31 97 GLU A CA 1
ATOM 762 C C . GLU A 1 97 ? -4.303 9.517 1.190 1.00 82.31 97 GLU A C 1
ATOM 764 O O . GLU A 1 97 ? -5.014 9.391 2.193 1.00 82.31 97 GLU A O 1
ATOM 769 N N . ALA A 1 98 ? -3.840 10.706 0.794 1.00 83.44 98 ALA A N 1
ATOM 770 C CA . ALA A 1 98 ? -4.124 11.945 1.519 1.00 83.44 98 ALA A CA 1
ATOM 771 C C . ALA A 1 98 ? -5.630 12.240 1.590 1.00 83.44 98 ALA A C 1
ATOM 773 O O . ALA A 1 98 ? -6.160 12.642 2.638 1.00 83.44 98 ALA A O 1
ATOM 774 N N . MET A 1 99 ? -6.362 11.984 0.502 1.00 84.88 99 MET A N 1
ATOM 775 C CA . MET A 1 99 ? -7.815 12.114 0.486 1.00 84.88 99 MET A CA 1
ATOM 776 C C . MET A 1 99 ? -8.461 11.141 1.482 1.00 84.88 99 MET A C 1
ATOM 778 O O . MET A 1 99 ? -9.293 11.556 2.287 1.00 84.88 99 MET A O 1
ATOM 782 N N . TYR A 1 100 ? -8.071 9.867 1.502 1.00 84.31 100 TYR A N 1
ATOM 783 C CA . TYR A 1 100 ? -8.598 8.912 2.479 1.00 84.31 100 TYR A CA 1
ATOM 784 C C . TYR A 1 100 ? -8.316 9.357 3.922 1.00 84.31 100 TYR A C 1
ATOM 786 O O . TYR A 1 100 ? -9.223 9.378 4.762 1.00 84.31 100 TYR A O 1
ATOM 794 N N . GLN A 1 101 ? -7.078 9.765 4.206 1.00 84.62 101 GLN A N 1
ATOM 795 C CA . GLN A 1 101 ? -6.672 10.196 5.539 1.00 84.62 101 GLN A CA 1
ATOM 796 C C . GLN A 1 101 ? -7.453 11.428 6.011 1.00 84.62 101 GLN A C 1
ATOM 798 O O . GLN A 1 101 ? -7.937 11.440 7.142 1.00 84.62 101 GLN A O 1
ATOM 803 N N . SER A 1 102 ? -7.621 12.446 5.161 1.00 84.19 102 SER A N 1
ATOM 804 C CA . SER A 1 102 ? -8.397 13.650 5.500 1.00 84.19 102 SER A CA 1
ATOM 805 C C . SER A 1 102 ? -9.865 13.332 5.802 1.00 84.19 102 SER A C 1
ATOM 807 O O . SER A 1 102 ? -10.408 13.823 6.795 1.00 84.19 102 SER A O 1
ATOM 809 N N . HIS A 1 103 ? -10.496 12.448 5.024 1.00 86.69 103 HIS A N 1
ATOM 810 C CA . HIS A 1 103 ? -11.885 12.044 5.254 1.00 86.69 103 HIS A CA 1
ATOM 811 C C . HIS A 1 103 ? -12.057 11.271 6.570 1.00 86.69 103 HIS A C 1
ATOM 813 O O . HIS A 1 103 ? -12.993 11.540 7.325 1.00 86.69 103 HIS A O 1
ATOM 819 N N . ILE A 1 104 ? -11.151 10.339 6.884 1.00 82.81 104 ILE A N 1
ATOM 820 C CA . ILE A 1 104 ? -11.197 9.595 8.151 1.00 82.81 104 ILE A CA 1
ATOM 821 C C . ILE A 1 104 ? -10.903 10.510 9.345 1.00 82.81 104 ILE A C 1
ATOM 823 O O . ILE A 1 104 ? -11.621 10.437 10.343 1.00 82.81 104 ILE A O 1
ATOM 827 N N . LYS A 1 105 ? -9.916 11.413 9.236 1.00 81.81 105 LYS A N 1
ATOM 828 C CA . LYS A 1 105 ? -9.633 12.452 10.245 1.00 81.81 105 LYS A CA 1
ATOM 829 C C . LYS A 1 105 ? -10.899 13.265 10.551 1.00 81.81 105 LYS A C 1
ATOM 831 O O . LYS A 1 105 ? -11.261 13.414 11.715 1.00 81.81 105 LYS A O 1
ATOM 836 N N . GLY A 1 106 ? -11.615 13.717 9.518 1.00 81.50 106 GLY A N 1
ATOM 837 C CA . GLY A 1 106 ? -12.876 14.451 9.670 1.00 81.50 106 GLY A CA 1
ATOM 838 C C . GLY A 1 106 ? -13.966 13.655 10.396 1.00 81.50 106 GLY A C 1
ATOM 839 O O . GLY A 1 106 ? -14.647 14.199 11.260 1.00 81.50 106 GLY A O 1
ATOM 840 N N . LEU A 1 107 ? -14.101 12.354 10.118 1.00 79.88 107 LEU A N 1
ATOM 841 C CA . LEU A 1 107 ? -15.063 11.499 10.824 1.00 79.88 107 LEU A CA 1
ATOM 842 C C . LEU A 1 107 ? -14.749 11.351 12.319 1.00 79.88 107 LEU A C 1
ATOM 844 O O . LEU A 1 107 ? -15.681 11.303 13.114 1.00 79.88 107 LEU A O 1
ATOM 848 N N . VAL A 1 108 ? -13.469 11.281 12.695 1.00 73.38 108 VAL A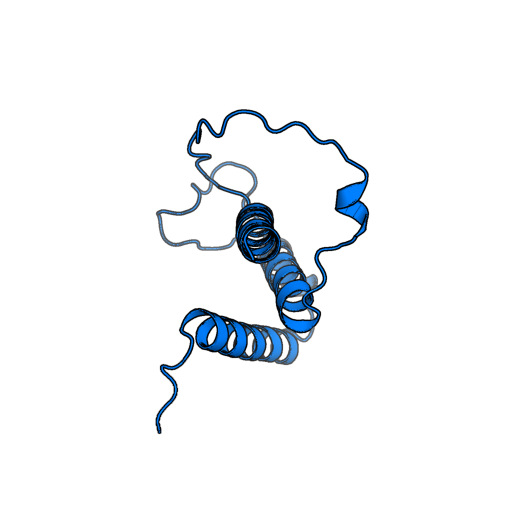 N 1
ATOM 849 C CA . VAL A 1 108 ? -13.040 11.145 14.099 1.00 73.38 108 VAL A CA 1
ATOM 850 C C . VAL A 1 108 ? -13.159 12.466 14.864 1.00 73.38 108 VAL A C 1
ATOM 852 O O . VAL A 1 108 ? -13.489 12.461 16.043 1.00 73.38 108 VAL A O 1
ATOM 855 N N . LEU A 1 109 ? -12.906 13.603 14.209 1.00 73.31 109 LEU A N 1
ATOM 856 C CA . LEU A 1 109 ? -12.965 14.927 14.840 1.00 73.31 109 LEU A CA 1
ATOM 857 C C . LEU A 1 109 ? -14.394 15.481 14.984 1.00 73.31 109 LEU A C 1
ATOM 859 O O . LEU A 1 109 ? -14.611 16.405 15.763 1.00 73.31 109 LEU A O 1
ATOM 863 N N . CYS A 1 110 ? -15.367 14.946 14.239 1.00 55.38 110 CYS A N 1
ATOM 864 C CA . CYS A 1 110 ? -16.768 15.379 14.296 1.00 55.38 110 CYS A CA 1
ATOM 865 C C . CYS A 1 110 ? -17.652 14.590 15.285 1.00 55.38 110 CYS A C 1
ATOM 867 O O . CYS A 1 110 ? -18.850 14.875 15.360 1.00 55.38 110 CYS A O 1
ATOM 869 N N . THR A 1 111 ? -17.107 13.612 16.013 1.00 49.91 111 THR A N 1
ATOM 870 C CA . THR A 1 111 ? -17.818 12.826 17.045 1.00 49.91 111 THR A CA 1
ATOM 871 C C . THR A 1 111 ? -17.399 13.221 18.447 1.00 49.91 111 THR A C 1
ATOM 873 O O . THR A 1 111 ? -18.299 13.332 19.309 1.00 49.91 111 THR A O 1
#

Organism: Ambystom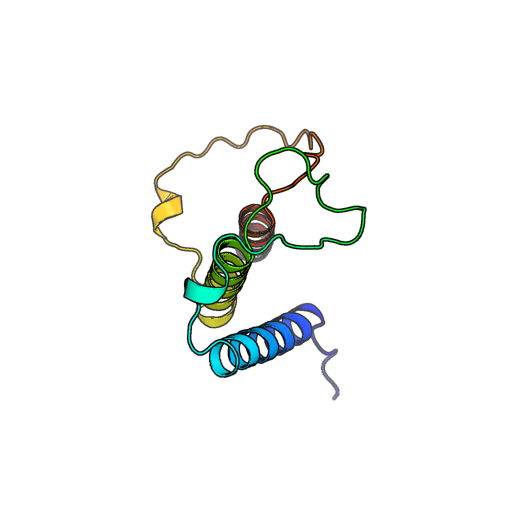a mexicanum (NCBI:txid8296)

Secondary structure (DSSP, 8-state):
------HHHHHHHHHHHHHHHHHHH-S-GGGGTT-B----TTS--TTS---BHHHHHHHHHHHHHHHHH----GGGGGS------------SS--HHHHHHHHHHHHHHT-

pLDDT: mean 72.78, std 19.67, range [35.44, 96.5]

Sequence (111 aa):
MQHPKNRLATAMAKYTVATQNMEQVVMFPSLLRDVPVEWQQGICSADDGAQDLYESYMMLKSIRMTVETGAIPLDDWAAKEEIKDIKTEIEECPDLEAMYQSHIKGLVLCT

InterPro domains:
  IPR009786 Spot 14 family [PF07084] (4-108)
  IPR009786 Spot 14 family [PTHR14315] (3-108)
  IPR053719 Lipogenesis and Microtubule Stabilization Superfamily [G3DSA:6.10.140.1610] (1-110)

Radius of gyration: 16.6 Å; chains: 1; bounding box: 43×41×37 Å